Protein AF-A0A1I1BPJ2-F1 (afdb_monomer_lite)

Foldseek 3Di:
DVVVVVLVVQLVVQLVVCVVVVHDSVVSNVRSCVVPVDPD

Secondary structure (DSSP, 8-state):
-HHHHHHHHHHHHHHHHHHHTT--HHHHHHHHHHHT----

Structure (mmCIF, N/CA/C/O backbone):
data_AF-A0A1I1BPJ2-F1
#
_entry.id   AF-A0A1I1BPJ2-F1
#
loop_
_atom_site.group_PDB
_atom_site.id
_atom_site.type_symbol
_atom_site.label_atom_id
_atom_site.label_alt_id
_atom_site.label_comp_id
_atom_site.label_asym_id
_atom_site.label_entity_id
_atom_site.label_seq_id
_atom_site.pdbx_PDB_ins_code
_atom_site.Cartn_x
_atom_site.Cartn_y
_atom_site.Cartn_z
_atom_site.occupancy
_atom_site.B_iso_or_equiv
_atom_site.auth_seq_id
_atom_site.auth_comp_id
_atom_site.auth_asym_id
_atom_site.auth_atom_id
_atom_site.pdbx_PDB_model_num
ATOM 1 N N . MET A 1 1 ? -18.020 -1.199 13.267 1.00 61.19 1 MET A N 1
ATOM 2 C CA . MET A 1 1 ? -17.958 -1.430 11.803 1.00 61.19 1 MET A CA 1
ATOM 3 C C . MET A 1 1 ? -17.400 -0.244 11.008 1.00 61.19 1 MET A C 1
ATOM 5 O O . MET A 1 1 ? -16.569 -0.480 10.146 1.00 61.19 1 MET A O 1
ATOM 9 N N . ILE A 1 2 ? -17.747 1.012 11.322 1.00 66.50 2 ILE A N 1
ATOM 10 C CA . ILE A 1 2 ? -17.307 2.215 10.570 1.00 66.50 2 ILE A CA 1
ATOM 11 C C . ILE A 1 2 ? -15.775 2.325 10.401 1.00 66.50 2 ILE A C 1
ATOM 13 O O . ILE A 1 2 ? -15.290 2.597 9.308 1.00 66.50 2 ILE A O 1
ATOM 17 N N . LYS A 1 3 ? -14.998 2.017 11.448 1.00 69.81 3 LYS A N 1
ATOM 18 C CA . LYS A 1 3 ? -13.526 2.084 11.403 1.00 69.81 3 LYS A CA 1
ATOM 19 C C . LYS A 1 3 ? -12.894 1.116 10.391 1.00 69.81 3 LYS A C 1
ATOM 21 O O . LYS A 1 3 ? -11.833 1.406 9.859 1.00 69.81 3 LYS A O 1
ATOM 26 N N . PHE A 1 4 ? -13.517 -0.042 10.134 1.00 73.00 4 PHE A N 1
ATOM 27 C CA . PHE A 1 4 ? -13.032 -1.011 9.138 1.00 73.00 4 PHE A CA 1
ATOM 28 C C . PHE A 1 4 ? -13.185 -0.472 7.719 1.00 73.00 4 PHE A C 1
ATOM 30 O O . PHE A 1 4 ? -12.223 -0.476 6.957 1.00 73.00 4 PHE A O 1
ATOM 37 N N . ALA A 1 5 ? -14.367 0.057 7.401 1.00 78.81 5 ALA A N 1
ATOM 38 C CA . ALA A 1 5 ? -14.646 0.639 6.094 1.00 78.81 5 ALA A CA 1
ATOM 39 C C . ALA A 1 5 ? -13.715 1.823 5.779 1.00 78.81 5 ALA A C 1
ATOM 41 O O . ALA A 1 5 ? -13.223 1.926 4.661 1.00 78.81 5 ALA A O 1
ATOM 42 N N . GLN A 1 6 ? -13.411 2.666 6.772 1.00 81.38 6 GLN A N 1
ATOM 43 C CA . GLN A 1 6 ? -12.471 3.781 6.609 1.00 81.38 6 GLN A CA 1
ATOM 44 C C . GLN A 1 6 ? -11.046 3.309 6.290 1.00 81.38 6 GLN A C 1
ATOM 46 O O . GLN A 1 6 ? -10.447 3.804 5.342 1.00 81.38 6 GLN A O 1
ATOM 51 N N . SER A 1 7 ? -10.516 2.321 7.021 1.00 82.25 7 SER A N 1
ATOM 52 C CA . SER A 1 7 ? -9.176 1.787 6.733 1.00 82.25 7 SER A CA 1
ATOM 53 C C . SER A 1 7 ? -9.097 1.092 5.372 1.00 82.25 7 SER A C 1
ATOM 55 O O . SER A 1 7 ? -8.099 1.237 4.677 1.00 82.25 7 SER A O 1
ATOM 57 N N . ALA A 1 8 ? -10.142 0.360 4.975 1.00 84.25 8 ALA A N 1
ATOM 58 C CA . ALA A 1 8 ? -10.191 -0.280 3.662 1.00 84.25 8 ALA A CA 1
ATOM 59 C C . ALA A 1 8 ? -10.251 0.755 2.527 1.00 84.25 8 ALA A C 1
ATOM 61 O O . ALA A 1 8 ? -9.565 0.607 1.519 1.00 84.25 8 ALA A O 1
ATOM 62 N N . HIS A 1 9 ? -11.037 1.821 2.702 1.00 87.38 9 HIS A N 1
ATOM 63 C CA . HIS A 1 9 ? -11.112 2.914 1.736 1.00 87.38 9 HIS A CA 1
ATOM 64 C C . HIS A 1 9 ? -9.757 3.602 1.558 1.00 87.38 9 HIS A C 1
ATOM 66 O O . HIS A 1 9 ? -9.320 3.825 0.432 1.00 87.38 9 HIS A O 1
ATOM 72 N N . GLN A 1 10 ? -9.079 3.875 2.669 1.00 87.44 10 GLN A N 1
ATOM 73 C CA . GLN A 1 10 ? -7.777 4.513 2.661 1.00 87.44 10 GLN A CA 1
ATOM 74 C C . GLN A 1 10 ? -6.717 3.637 1.978 1.00 87.44 10 GLN A C 1
ATOM 76 O O . GLN A 1 10 ? -6.084 4.099 1.041 1.00 87.44 10 GLN A O 1
ATOM 81 N N . PHE A 1 11 ? -6.641 2.343 2.308 1.00 89.50 11 PHE A N 1
ATOM 82 C CA . PHE A 1 11 ? -5.743 1.401 1.627 1.00 89.50 11 PHE A CA 1
ATOM 83 C C . PHE A 1 11 ? -5.908 1.416 0.097 1.00 89.50 11 PHE A C 1
ATOM 85 O O . PHE A 1 11 ? -4.926 1.434 -0.640 1.00 89.50 11 PHE A O 1
ATOM 92 N N . VAL A 1 12 ? -7.150 1.450 -0.398 1.00 90.50 12 VAL A N 1
ATOM 93 C CA . VAL A 1 12 ? -7.424 1.516 -1.843 1.00 90.50 12 VAL A CA 1
ATOM 94 C C . VAL A 1 12 ? -6.919 2.823 -2.464 1.00 90.50 12 VAL A C 1
ATOM 96 O O . VAL A 1 12 ? -6.458 2.801 -3.605 1.00 90.50 12 VAL A O 1
ATOM 99 N N . LEU A 1 13 ? -6.989 3.950 -1.750 1.00 92.25 13 LEU A N 1
ATOM 100 C CA . LEU A 1 13 ? -6.433 5.218 -2.230 1.00 92.25 13 LEU A CA 1
ATOM 101 C C . LEU A 1 13 ? -4.910 5.146 -2.354 1.00 92.25 13 LEU A C 1
ATOM 103 O O . LEU A 1 13 ? -4.371 5.569 -3.371 1.00 92.25 13 LEU A O 1
ATOM 107 N N . ASP A 1 14 ? -4.222 4.551 -1.385 1.00 90.38 14 ASP A N 1
ATOM 108 C CA . ASP A 1 14 ? -2.761 4.441 -1.416 1.00 90.38 14 ASP A CA 1
ATOM 109 C C . ASP A 1 14 ? -2.255 3.507 -2.524 1.00 90.38 14 ASP A C 1
ATOM 111 O O . ASP A 1 14 ? -1.254 3.806 -3.176 1.00 90.38 14 ASP A O 1
ATOM 115 N N . VAL A 1 15 ? -2.987 2.426 -2.821 1.00 91.81 15 VAL A N 1
ATOM 116 C CA . VAL A 1 15 ? -2.699 1.579 -3.994 1.00 91.81 15 VAL A CA 1
ATOM 117 C C . VAL A 1 15 ? -2.876 2.365 -5.295 1.00 91.81 15 VAL A C 1
ATOM 119 O O . VAL A 1 15 ? -2.050 2.245 -6.199 1.00 91.81 15 VAL A O 1
ATOM 122 N N . LYS A 1 16 ? -3.930 3.186 -5.402 1.00 93.81 16 LYS A N 1
ATOM 123 C CA . LYS A 1 16 ? -4.148 4.035 -6.585 1.00 93.81 16 LYS A CA 1
ATOM 124 C C . LYS A 1 16 ? -3.029 5.052 -6.763 1.00 93.81 16 LYS A C 1
ATOM 126 O O . LYS A 1 16 ? -2.514 5.161 -7.864 1.00 93.81 16 LYS A O 1
ATOM 131 N N . ILE A 1 17 ? -2.602 5.710 -5.685 1.00 91.00 17 ILE A N 1
ATOM 132 C CA . ILE A 1 17 ? -1.476 6.651 -5.718 1.00 91.00 17 ILE A CA 1
ATOM 133 C C . ILE A 1 17 ? -0.211 5.954 -6.226 1.00 91.00 17 ILE A C 1
ATOM 135 O O . ILE A 1 17 ? 0.457 6.482 -7.108 1.00 91.00 17 ILE A O 1
ATOM 139 N N . GLY A 1 18 ? 0.101 4.753 -5.729 1.00 89.56 18 GLY A N 1
ATOM 140 C CA . GLY A 1 18 ? 1.237 3.976 -6.234 1.00 89.56 18 GLY A CA 1
ATOM 141 C C . GLY A 1 18 ? 1.128 3.694 -7.736 1.00 89.56 18 GLY A C 1
ATOM 142 O O . GLY A 1 18 ? 2.079 3.925 -8.479 1.00 89.56 18 GLY A O 1
ATOM 143 N N . ALA A 1 19 ? -0.043 3.258 -8.203 1.00 90.94 19 ALA A N 1
ATOM 144 C CA . ALA A 1 19 ? -0.278 3.007 -9.624 1.00 90.94 19 ALA A CA 1
ATOM 145 C C . ALA A 1 19 ? -0.163 4.285 -10.481 1.00 90.94 19 ALA A C 1
ATOM 147 O O . ALA A 1 19 ? 0.433 4.244 -11.556 1.00 90.94 19 ALA A O 1
ATOM 148 N N . ASP A 1 20 ? -0.667 5.421 -9.992 1.00 94.00 20 ASP A N 1
ATOM 149 C CA . ASP A 1 20 ? -0.582 6.726 -10.664 1.00 94.00 20 ASP A CA 1
ATOM 150 C C . ASP A 1 20 ? 0.865 7.241 -10.750 1.00 94.00 20 ASP A C 1
ATOM 152 O O . ASP A 1 20 ? 1.222 7.949 -11.692 1.00 94.00 20 ASP A O 1
ATOM 156 N N . LEU A 1 21 ? 1.727 6.843 -9.809 1.00 89.56 21 LEU A N 1
ATOM 157 C CA . LEU A 1 21 ? 3.170 7.103 -9.843 1.00 89.56 21 L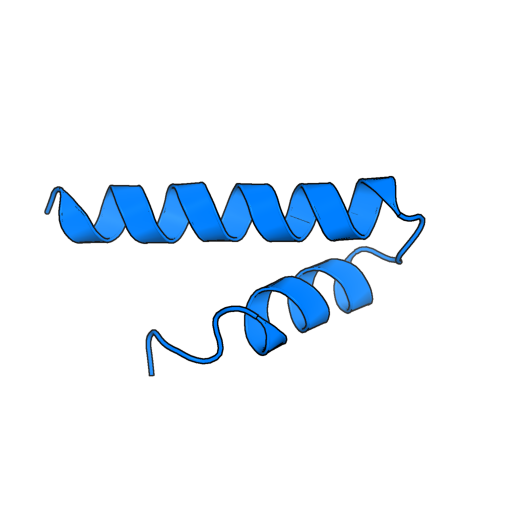EU A CA 1
ATOM 158 C C . LEU A 1 21 ? 3.926 6.202 -10.839 1.00 89.56 21 LEU A C 1
ATOM 160 O O . LEU A 1 21 ? 5.143 6.325 -10.973 1.00 89.56 21 LEU A O 1
ATOM 164 N N . GLY A 1 22 ? 3.225 5.318 -11.556 1.00 92.62 22 GLY A N 1
ATOM 165 C CA . GLY A 1 22 ? 3.807 4.403 -12.539 1.00 92.62 22 GLY A CA 1
ATOM 166 C C . GLY A 1 22 ? 4.351 3.106 -11.939 1.00 92.62 22 GLY A C 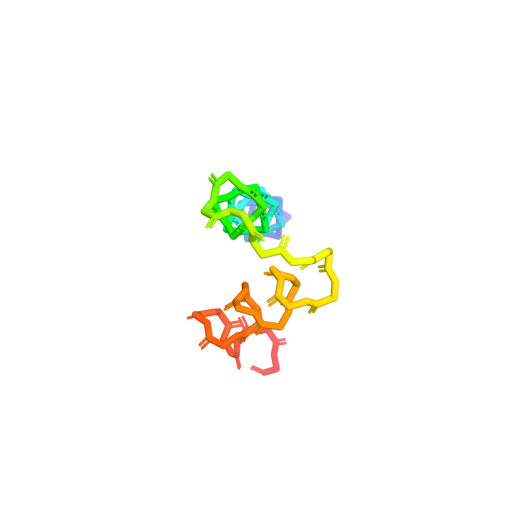1
ATOM 167 O O . GLY A 1 22 ? 5.010 2.337 -12.641 1.00 92.62 22 GLY A O 1
ATOM 168 N N . GLU A 1 23 ? 4.078 2.834 -10.661 1.00 90.00 23 GLU A N 1
ATOM 169 C CA . GLU A 1 23 ? 4.456 1.570 -10.037 1.00 90.00 23 GLU A CA 1
ATOM 170 C C . GLU A 1 23 ? 3.630 0.411 -10.608 1.00 90.00 23 GLU A C 1
ATOM 172 O O . GLU A 1 23 ? 2.427 0.516 -10.863 1.00 90.00 23 GLU A O 1
ATOM 177 N N . SER A 1 24 ? 4.264 -0.754 -10.749 1.00 93.94 24 SER A N 1
ATOM 178 C CA . SER A 1 24 ? 3.527 -1.991 -11.028 1.00 93.94 24 SER A CA 1
ATOM 179 C C . SER A 1 24 ? 2.518 -2.285 -9.912 1.00 93.94 24 SER A C 1
ATOM 181 O O . SER A 1 24 ? 2.741 -1.927 -8.756 1.00 93.94 24 SER A O 1
ATOM 183 N N . TRP A 1 25 ? 1.441 -3.017 -10.219 1.00 88.06 25 TRP A N 1
ATOM 184 C CA . TRP A 1 25 ? 0.397 -3.344 -9.238 1.00 88.06 25 TRP A CA 1
ATOM 185 C C . TRP A 1 25 ? 0.949 -3.943 -7.933 1.00 88.06 25 TRP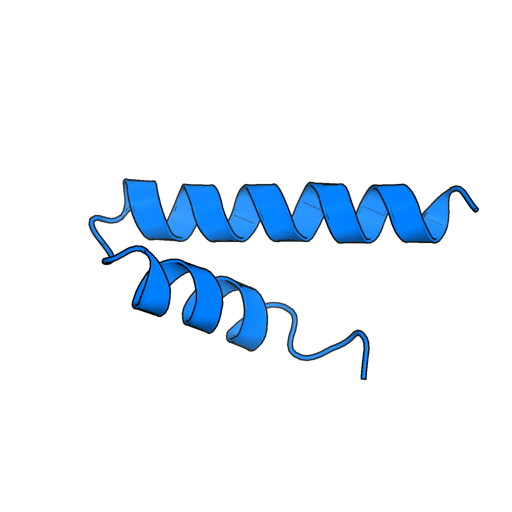 A C 1
ATOM 187 O O . TRP A 1 25 ? 0.578 -3.515 -6.843 1.00 88.06 25 TRP A O 1
ATOM 197 N N . ALA A 1 26 ? 1.886 -4.893 -8.0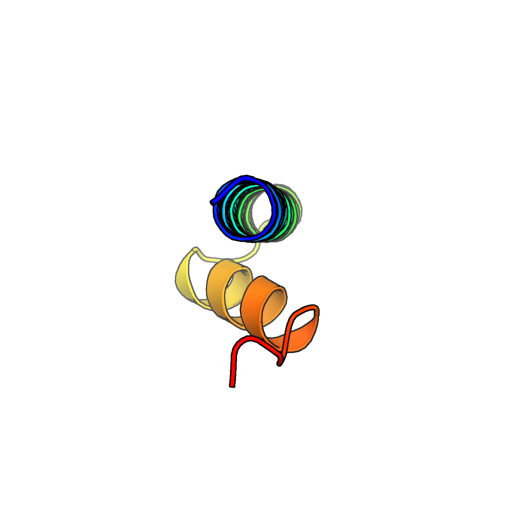26 1.00 92.69 26 ALA A N 1
ATOM 198 C CA . ALA A 1 26 ? 2.505 -5.505 -6.849 1.00 92.69 26 ALA A CA 1
ATOM 199 C C . ALA A 1 26 ? 3.326 -4.498 -6.024 1.00 92.69 26 ALA A C 1
ATOM 201 O O . ALA A 1 26 ? 3.324 -4.555 -4.794 1.00 92.69 26 ALA A O 1
ATOM 202 N N . SER A 1 27 ? 4.008 -3.563 -6.689 1.00 92.12 27 SER A N 1
ATOM 203 C CA . SER A 1 27 ? 4.796 -2.520 -6.032 1.00 92.12 27 SER A CA 1
ATOM 204 C C . SER A 1 27 ? 3.899 -1.461 -5.383 1.00 92.12 27 SER A C 1
ATOM 206 O O . SER A 1 27 ? 4.119 -1.112 -4.227 1.00 92.12 27 SER A O 1
ATOM 208 N N . ALA A 1 28 ? 2.807 -1.058 -6.041 1.00 91.12 28 ALA A N 1
ATOM 209 C CA . ALA A 1 28 ? 1.792 -0.159 -5.489 1.00 91.12 28 ALA A CA 1
ATOM 210 C C . ALA A 1 28 ? 1.077 -0.755 -4.260 1.00 91.12 28 ALA A C 1
ATOM 212 O O . ALA A 1 28 ? 0.858 -0.069 -3.262 1.00 91.12 28 ALA A O 1
ATOM 213 N N . VAL A 1 29 ? 0.774 -2.057 -4.286 1.00 90.50 29 VAL A N 1
ATOM 214 C CA . VAL A 1 29 ? 0.239 -2.788 -3.125 1.00 90.50 29 VAL A CA 1
ATOM 215 C C . VAL A 1 29 ? 1.264 -2.842 -1.992 1.00 90.50 29 VAL A C 1
ATOM 217 O O . VAL A 1 29 ? 0.924 -2.539 -0.851 1.00 90.50 29 VAL A O 1
ATOM 220 N N . ASN A 1 30 ? 2.527 -3.162 -2.283 1.00 89.44 30 ASN A N 1
ATOM 221 C CA . ASN A 1 30 ? 3.597 -3.137 -1.280 1.00 89.44 30 ASN A CA 1
ATOM 222 C C . ASN A 1 30 ? 3.841 -1.734 -0.707 1.00 89.44 30 ASN A C 1
ATOM 224 O O . ASN A 1 30 ? 4.143 -1.603 0.475 1.00 89.44 30 ASN A O 1
ATOM 228 N N . PHE A 1 31 ? 3.705 -0.689 -1.518 1.00 85.50 31 PHE A N 1
ATOM 229 C CA . PHE A 1 31 ? 3.754 0.702 -1.085 1.00 85.50 31 PHE A CA 1
ATOM 230 C C . PHE A 1 31 ? 2.612 1.016 -0.115 1.00 85.50 31 PHE A C 1
ATOM 232 O O . PHE A 1 31 ? 2.878 1.489 0.990 1.00 85.50 31 PHE A O 1
ATOM 239 N N . ALA A 1 32 ? 1.371 0.665 -0.465 1.00 87.06 32 ALA A N 1
ATOM 240 C CA . ALA A 1 32 ? 0.222 0.837 0.421 1.00 87.06 32 ALA A CA 1
ATOM 241 C C . ALA A 1 32 ? 0.415 0.083 1.748 1.00 87.06 32 ALA A C 1
ATOM 243 O O . ALA A 1 32 ? 0.159 0.640 2.813 1.00 87.06 32 ALA A O 1
ATOM 244 N N . TRP A 1 33 ? 0.961 -1.137 1.709 1.00 85.44 33 TRP A N 1
ATOM 245 C CA . TRP A 1 33 ? 1.336 -1.895 2.908 1.00 85.44 33 TRP A CA 1
ATOM 246 C C . TRP A 1 33 ? 2.491 -1.279 3.701 1.00 85.44 33 TRP A C 1
ATOM 248 O O . TRP A 1 33 ? 2.511 -1.411 4.917 1.00 85.44 33 TRP A O 1
ATOM 258 N N . LYS A 1 34 ? 3.455 -0.609 3.061 1.00 82.81 34 LYS A N 1
ATOM 259 C CA . LYS A 1 34 ? 4.551 0.091 3.754 1.00 82.81 34 LYS A CA 1
ATOM 260 C C . LYS A 1 34 ? 4.077 1.372 4.436 1.00 82.81 34 LYS A C 1
ATOM 262 O O . LYS A 1 34 ? 4.504 1.639 5.555 1.00 82.81 34 LYS A O 1
ATOM 267 N N . ILE A 1 35 ? 3.212 2.150 3.782 1.00 75.00 35 ILE A N 1
ATOM 268 C CA . ILE A 1 35 ? 2.615 3.357 4.376 1.00 75.00 35 ILE A CA 1
ATOM 269 C C . ILE A 1 35 ? 1.668 2.971 5.513 1.00 75.00 35 ILE A C 1
ATOM 271 O O . ILE A 1 35 ? 1.706 3.561 6.593 1.00 75.00 35 ILE A O 1
ATOM 275 N N . TRP A 1 36 ? 0.862 1.933 5.297 1.00 68.38 36 TRP A N 1
ATOM 276 C CA . TRP A 1 36 ? -0.098 1.421 6.264 1.00 68.38 36 T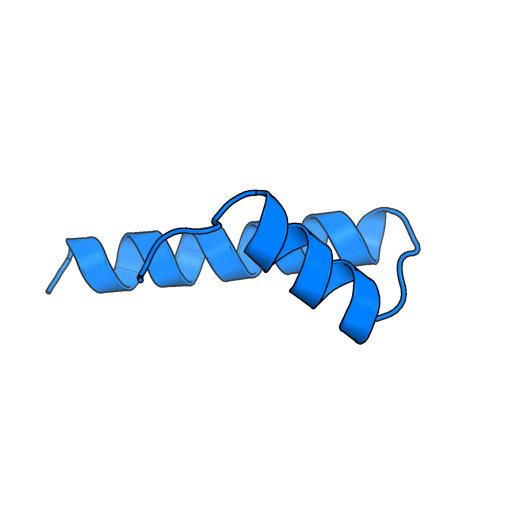RP A CA 1
ATOM 277 C C . TRP A 1 36 ? 0.339 0.075 6.811 1.00 68.38 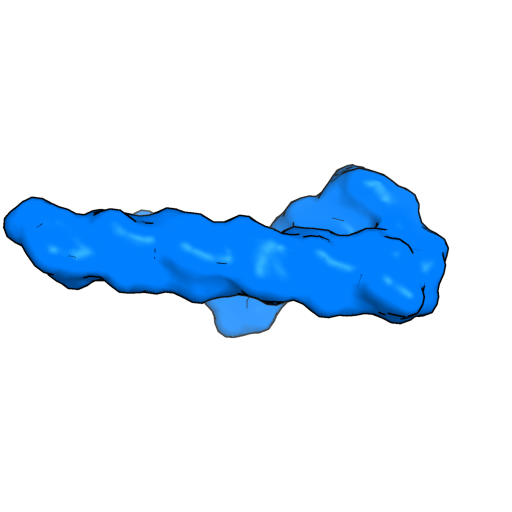36 TRP A C 1
ATOM 279 O O . TRP A 1 36 ? -0.457 -0.856 6.779 1.00 68.38 36 TRP A O 1
ATOM 289 N N . GLY A 1 37 ? 1.561 -0.045 7.344 1.00 58.38 37 GLY A N 1
ATOM 290 C CA . GLY A 1 37 ? 2.097 -1.273 7.969 1.00 58.38 37 GLY A CA 1
ATOM 291 C C . GLY A 1 37 ? 1.271 -1.889 9.117 1.00 58.38 37 GLY A C 1
ATOM 292 O O . GLY A 1 37 ? 1.796 -2.671 9.895 1.00 58.38 37 GLY A O 1
ATOM 293 N N . TRP A 1 38 ? -0.004 -1.528 9.253 1.00 54.38 38 TRP A N 1
ATOM 294 C CA . TRP A 1 38 ? -0.870 -1.661 10.401 1.00 54.38 38 TRP A CA 1
ATOM 295 C C . TRP A 1 38 ? -2.336 -1.858 9.957 1.00 54.38 38 TRP A C 1
ATOM 297 O O . TRP A 1 38 ? -3.175 -0.963 9.903 1.00 54.38 38 TRP A O 1
ATOM 307 N N . ARG A 1 39 ? -2.698 -3.104 9.692 1.00 48.06 39 ARG A N 1
ATOM 308 C CA . ARG A 1 39 ? -3.777 -3.718 10.486 1.00 48.06 39 ARG A CA 1
ATOM 309 C C . ARG A 1 39 ? -3.330 -5.055 11.094 1.00 48.06 39 ARG A C 1
ATOM 311 O O . ARG A 1 39 ? -4.183 -5.836 11.505 1.00 48.06 39 ARG A O 1
ATOM 318 N N . ALA A 1 40 ? -2.017 -5.301 11.128 1.00 49.41 40 ALA A N 1
ATOM 319 C CA . ALA A 1 40 ? -1.391 -6.188 12.103 1.00 49.41 40 ALA A CA 1
ATOM 320 C C . ALA A 1 40 ? -1.269 -5.445 13.441 1.00 49.41 40 ALA A C 1
ATOM 322 O O . ALA A 1 40 ? -1.139 -4.197 13.391 1.00 49.41 40 ALA A O 1
#

pLDDT: mean 82.26, std 12.78, range [48.06, 94.0]

Radius of gyration: 10.33 Å; chains: 1; bounding box: 23×13×25 Å

Sequence (40 aa):
MIKFAQSAHQFVLDVKIGADLGESWASAVNFAWKIWGWRA